Protein AF-A0A482VIN5-F1 (afdb_monomer_lite)

Structure (mmCIF, N/CA/C/O backbone):
data_AF-A0A482VIN5-F1
#
_entry.id   AF-A0A482VIN5-F1
#
loop_
_atom_site.group_PDB
_atom_site.id
_atom_site.type_symbol
_atom_site.label_atom_id
_atom_site.label_alt_id
_atom_site.label_comp_id
_atom_site.label_asym_id
_atom_site.label_entity_id
_atom_site.label_seq_id
_atom_site.pdbx_PDB_ins_code
_atom_site.Cartn_x
_atom_site.Cartn_y
_atom_site.Cartn_z
_atom_site.occupancy
_atom_site.B_iso_or_equiv
_atom_site.auth_seq_id
_atom_site.auth_comp_id
_atom_site.auth_asym_id
_atom_site.auth_atom_id
_atom_site.pdbx_PDB_model_num
ATOM 1 N N . MET A 1 1 ? -23.631 8.361 20.314 1.00 75.81 1 MET A N 1
ATOM 2 C CA . MET A 1 1 ? -23.726 9.392 19.254 1.00 75.81 1 MET A CA 1
ATOM 3 C C . MET A 1 1 ? -25.038 9.258 18.491 1.00 75.81 1 MET A C 1
ATOM 5 O O . MET A 1 1 ? -25.767 10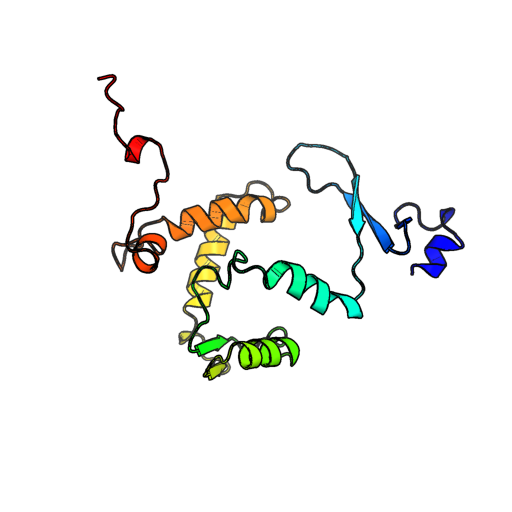.232 18.458 1.00 75.81 1 MET A O 1
ATOM 9 N N . VAL A 1 2 ? -25.389 8.062 17.997 1.00 79.38 2 VAL A N 1
ATOM 10 C CA . VAL A 1 2 ? -26.686 7.756 17.344 1.00 79.38 2 VAL A CA 1
ATOM 11 C C . VAL A 1 2 ? -27.895 8.294 18.124 1.00 79.38 2 VAL A C 1
ATOM 13 O O . VAL A 1 2 ? -28.671 9.069 17.577 1.00 79.38 2 VAL A O 1
ATOM 16 N N . THR A 1 3 ? -28.005 7.970 19.417 1.00 80.75 3 THR A N 1
ATOM 17 C CA . THR A 1 3 ? -29.107 8.424 20.288 1.00 80.75 3 THR A CA 1
ATOM 18 C C . THR A 1 3 ? -29.181 9.951 20.380 1.00 80.75 3 THR A C 1
ATOM 20 O O . THR A 1 3 ? -30.230 10.536 20.158 1.00 80.75 3 THR A O 1
ATOM 23 N N . LYS A 1 4 ? -28.029 10.613 20.565 1.00 83.19 4 LYS A N 1
ATOM 24 C CA . LYS A 1 4 ? -27.927 12.080 20.678 1.00 83.19 4 LYS A CA 1
ATOM 25 C C . LYS A 1 4 ? -28.354 12.812 19.400 1.00 83.19 4 LYS A C 1
ATOM 27 O O . LYS A 1 4 ? -28.984 13.859 19.483 1.00 83.19 4 LYS A O 1
ATOM 32 N N . VAL A 1 5 ? -27.996 12.269 18.234 1.00 82.25 5 VAL A N 1
ATOM 33 C CA . VAL A 1 5 ? -28.369 12.834 16.925 1.00 82.25 5 VAL A CA 1
ATOM 34 C C . VAL A 1 5 ? -29.846 12.568 16.615 1.00 82.25 5 VAL A C 1
ATOM 36 O O . VAL A 1 5 ? -30.492 13.418 16.018 1.00 82.25 5 VAL A O 1
ATOM 39 N N . SER A 1 6 ? -30.392 11.433 17.063 1.00 80.19 6 SER A N 1
ATOM 40 C CA . SER A 1 6 ? -31.809 11.083 16.863 1.00 80.19 6 SER A CA 1
ATOM 41 C C . SER A 1 6 ? -32.751 11.918 17.739 1.00 80.19 6 SER A C 1
ATOM 43 O O . SER A 1 6 ? -33.816 12.312 17.284 1.00 80.19 6 SER A O 1
ATOM 45 N N . GLU A 1 7 ? -32.352 12.220 18.978 1.00 83.50 7 GLU A N 1
ATOM 46 C CA . GLU A 1 7 ? -33.151 13.017 19.922 1.00 83.50 7 GLU A CA 1
ATOM 47 C C . GLU A 1 7 ? -33.077 14.526 19.647 1.00 83.50 7 GLU A C 1
ATOM 49 O O . GLU A 1 7 ? -34.030 15.248 19.916 1.00 83.50 7 GLU A O 1
ATOM 54 N N . ASN A 1 8 ? -31.947 15.019 19.126 1.00 83.19 8 ASN A N 1
ATOM 55 C CA . ASN A 1 8 ? -31.690 16.452 18.954 1.00 83.19 8 ASN A CA 1
ATOM 56 C C . ASN A 1 8 ? -30.996 16.762 17.617 1.00 83.19 8 ASN A C 1
ATOM 58 O O . ASN A 1 8 ? -29.913 17.350 17.589 1.00 83.19 8 ASN A O 1
ATOM 62 N N . ALA A 1 9 ? -31.621 16.385 16.498 1.00 77.25 9 ALA A N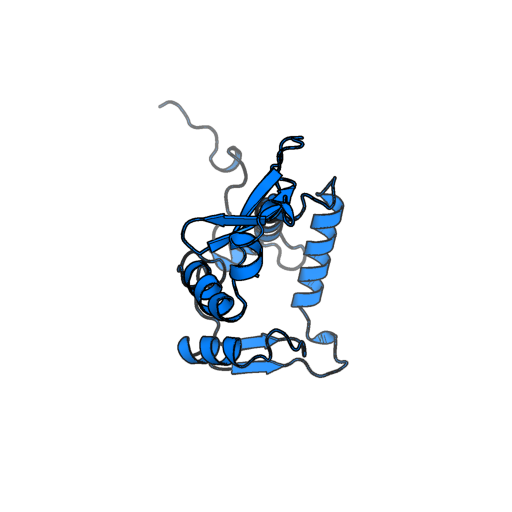 1
ATOM 63 C CA . ALA A 1 9 ? -31.050 16.533 15.153 1.00 77.25 9 ALA A CA 1
ATOM 64 C C . ALA A 1 9 ? -30.612 17.976 14.814 1.00 77.25 9 ALA A C 1
ATOM 66 O O . ALA A 1 9 ? -29.561 18.176 14.205 1.00 77.25 9 ALA A O 1
ATOM 67 N N . ASN A 1 10 ? -31.352 18.988 15.285 1.00 80.56 10 ASN A N 1
ATOM 68 C CA . ASN A 1 10 ? -31.050 20.406 15.037 1.00 80.56 10 ASN A CA 1
ATOM 69 C C . ASN A 1 10 ? -29.698 20.861 15.617 1.00 80.56 10 ASN A C 1
ATOM 71 O O . ASN A 1 10 ? -29.077 21.773 15.078 1.00 80.56 10 ASN A O 1
ATOM 75 N N . ASN A 1 11 ? -29.208 20.205 16.675 1.00 85.81 11 ASN A N 1
ATOM 76 C CA . ASN A 1 11 ? -27.909 20.517 17.278 1.00 85.81 11 ASN A CA 1
ATOM 77 C C . ASN A 1 11 ? -26.732 19.886 16.515 1.00 85.81 11 ASN A C 1
ATOM 79 O O . ASN A 1 11 ? -25.574 20.205 16.787 1.00 85.81 11 ASN A O 1
ATOM 83 N N . PHE A 1 12 ? -27.006 18.994 15.557 1.00 84.50 12 PHE A N 1
ATOM 84 C CA . PHE A 1 12 ? -25.995 18.247 14.813 1.00 84.50 12 PHE A CA 1
ATOM 85 C C . PHE A 1 12 ? -26.232 18.322 13.296 1.00 84.50 12 PHE A C 1
ATOM 87 O O . PHE A 1 12 ? -26.383 17.289 12.652 1.00 84.50 12 PHE A O 1
ATOM 94 N N . PRO A 1 13 ? -26.171 19.515 12.675 1.00 86.00 13 PRO A N 1
ATOM 95 C CA . PRO A 1 13 ? -26.506 19.705 11.256 1.00 86.00 13 PRO A CA 1
ATOM 96 C C . PRO A 1 13 ? -25.591 18.950 10.275 1.00 86.00 13 PRO A C 1
ATOM 98 O O . PRO A 1 13 ? -25.897 18.847 9.092 1.00 86.00 13 PRO A O 1
ATOM 101 N N . GLN A 1 14 ? -24.451 18.431 10.745 1.00 90.06 14 GLN A N 1
ATOM 102 C CA . GLN A 1 14 ? -23.514 17.631 9.943 1.00 90.06 14 GLN A CA 1
ATOM 103 C C . GLN A 1 14 ? -23.582 16.133 10.247 1.00 90.06 14 GLN A C 1
ATOM 105 O O . GLN A 1 14 ? -22.705 15.378 9.836 1.00 90.06 14 GLN A O 1
ATOM 110 N N . TRP A 1 15 ? -24.599 15.697 10.982 1.00 90.19 15 TRP A N 1
ATOM 111 C CA . TRP A 1 15 ? -24.803 14.304 11.341 1.00 90.19 15 TRP A CA 1
ATOM 112 C C . TRP A 1 15 ? -26.245 13.927 11.048 1.00 90.19 15 TRP A C 1
ATOM 114 O O . TRP A 1 15 ? -27.159 14.712 11.280 1.00 90.19 15 TRP A O 1
ATOM 124 N N . LYS A 1 16 ? -26.458 12.711 10.561 1.00 90.94 16 LYS A N 1
ATOM 125 C CA . LYS A 1 16 ? -27.804 12.156 10.420 1.00 90.94 16 LYS A CA 1
ATOM 126 C C . LYS A 1 16 ? -27.801 10.687 10.791 1.00 90.94 16 LYS A C 1
ATOM 128 O O . LYS A 1 16 ? -26.761 10.032 10.743 1.00 90.94 16 LYS A O 1
ATOM 133 N N . VAL A 1 17 ? -28.967 10.181 11.160 1.00 88.75 17 VAL A N 1
ATOM 134 C CA . VAL A 1 17 ? -29.188 8.752 11.366 1.00 88.75 17 VAL A CA 1
ATOM 135 C C . VAL A 1 17 ? -30.218 8.300 10.344 1.00 88.75 17 VAL A C 1
ATOM 137 O O . VAL A 1 17 ? -31.321 8.831 10.308 1.00 88.75 17 VAL A O 1
ATOM 140 N N . GLU A 1 18 ? -29.854 7.330 9.513 1.00 88.88 18 GLU A N 1
ATOM 141 C CA . GLU A 1 18 ? -30.753 6.711 8.536 1.00 88.88 18 GLU A CA 1
ATOM 142 C C . GLU A 1 18 ? -30.680 5.199 8.710 1.00 88.88 18 GLU A C 1
ATOM 144 O O . GLU A 1 18 ? -29.590 4.631 8.762 1.00 88.88 18 GLU A O 1
ATOM 149 N N . GLN A 1 19 ? -31.842 4.550 8.845 1.00 84.19 19 GLN A N 1
ATOM 150 C CA . GLN A 1 19 ? -31.947 3.093 9.025 1.00 84.19 19 GLN A CA 1
ATOM 151 C C . GLN A 1 19 ? -31.082 2.550 10.186 1.00 84.19 19 GLN A C 1
ATOM 153 O O . GLN A 1 19 ? -30.557 1.444 10.131 1.00 84.19 19 GLN A O 1
ATOM 158 N N . GLY A 1 20 ? -30.904 3.348 11.247 1.00 82.25 20 GLY A N 1
ATOM 159 C CA . GLY A 1 20 ? -30.087 2.990 12.413 1.00 82.25 20 GLY A CA 1
ATOM 160 C C . GLY A 1 20 ? -28.574 3.180 12.237 1.00 82.25 20 GLY A C 1
ATOM 161 O O . GLY A 1 20 ? -27.830 3.017 13.205 1.00 82.25 20 GLY A O 1
ATOM 162 N N . LEU A 1 21 ? -28.106 3.577 11.051 1.00 83.81 21 LEU A N 1
ATOM 163 C CA . LEU A 1 21 ? -26.705 3.896 10.780 1.00 83.81 21 LEU A CA 1
ATOM 164 C C . LEU A 1 21 ? -26.445 5.391 10.967 1.00 83.81 21 LEU A C 1
ATOM 166 O O . LEU A 1 21 ? -27.243 6.233 10.557 1.00 83.81 21 LEU A O 1
ATOM 170 N N . LEU A 1 22 ? -25.312 5.725 11.587 1.00 90.44 22 LEU A N 1
ATOM 171 C CA . LEU A 1 22 ? -24.865 7.106 11.744 1.00 90.44 22 LEU A CA 1
ATOM 172 C C . LEU A 1 22 ? -24.090 7.536 10.503 1.00 90.44 22 LEU A C 1
ATOM 174 O O . LEU A 1 22 ? -23.165 6.848 10.082 1.00 90.44 22 LEU A O 1
ATOM 178 N N . TYR A 1 23 ? -24.413 8.708 9.981 1.00 90.75 23 TYR A N 1
ATOM 179 C CA . TYR A 1 23 ? -23.706 9.328 8.876 1.00 90.75 23 TYR A CA 1
ATOM 180 C C . TYR A 1 23 ? -23.133 10.667 9.312 1.00 90.75 23 TYR A C 1
ATOM 182 O O . TYR A 1 23 ? -23.740 11.392 10.106 1.00 90.75 23 TYR A O 1
ATOM 190 N N . GLN A 1 24 ? -21.986 11.007 8.741 1.00 90.50 24 GLN A N 1
ATOM 191 C CA . GLN A 1 24 ? -21.373 12.317 8.874 1.00 90.50 24 GLN A CA 1
ATOM 192 C C . GLN A 1 24 ? -21.320 12.985 7.504 1.00 90.50 24 GLN A C 1
ATOM 194 O O . GLN A 1 24 ? -20.894 12.376 6.520 1.00 90.50 24 GLN A O 1
ATOM 199 N N . LEU A 1 25 ? -21.767 14.236 7.445 1.00 90.50 25 LEU A N 1
ATOM 200 C CA . LEU A 1 25 ? -21.640 15.075 6.269 1.00 90.50 25 LEU A CA 1
ATOM 201 C C . LEU A 1 25 ? -20.203 15.562 6.200 1.00 90.50 25 LEU A C 1
ATOM 203 O O . LEU A 1 25 ? -19.744 16.299 7.073 1.00 90.50 25 LEU A O 1
ATOM 207 N N . ILE A 1 26 ? -19.500 15.164 5.156 1.00 84.06 26 ILE A N 1
ATOM 208 C CA . ILE A 1 26 ? -18.122 15.574 4.927 1.00 84.06 26 ILE A CA 1
ATOM 209 C C . ILE A 1 26 ? -18.001 16.204 3.539 1.00 84.06 26 ILE A C 1
ATOM 211 O O . ILE A 1 26 ? -18.839 15.945 2.676 1.00 84.06 26 ILE A O 1
ATOM 215 N N . PRO A 1 27 ? -17.003 17.069 3.298 1.00 82.19 27 PRO A N 1
ATOM 216 C CA . PRO A 1 27 ? -16.728 17.567 1.954 1.00 82.19 27 PRO A CA 1
ATOM 217 C C . PRO A 1 27 ? -16.597 16.395 0.982 1.00 82.19 27 PRO A C 1
ATOM 219 O O . PRO A 1 27 ? -15.898 15.427 1.294 1.00 82.19 27 PRO A O 1
ATOM 222 N N . SER A 1 28 ? -17.295 16.466 -0.154 1.00 73.69 28 SER A N 1
ATOM 223 C CA . SER A 1 28 ? -17.263 15.389 -1.132 1.00 73.69 28 SER A CA 1
ATOM 224 C C . SER A 1 28 ? -15.836 15.204 -1.601 1.00 73.69 28 SER A C 1
ATOM 226 O O . SER A 1 28 ? -15.167 16.152 -2.014 1.00 73.69 28 SER A O 1
ATOM 228 N N . GLN A 1 29 ? -15.373 13.962 -1.550 1.00 62.94 29 GLN A N 1
ATOM 229 C CA . GLN A 1 29 ? -14.099 13.592 -2.132 1.00 62.94 29 GLN A CA 1
ATOM 230 C C . GLN A 1 29 ? -14.277 13.294 -3.624 1.00 62.94 29 GLN A C 1
ATOM 232 O O . GLN A 1 29 ? -13.612 12.403 -4.140 1.00 62.94 29 GLN A O 1
ATOM 237 N N . SER A 1 30 ? -15.078 14.075 -4.353 1.00 59.72 30 SER A N 1
ATOM 238 C CA . SER A 1 30 ? -15.167 14.004 -5.815 1.00 59.72 30 SER A CA 1
ATOM 239 C C . SER A 1 30 ? -14.002 14.745 -6.504 1.00 59.72 30 SER A C 1
ATOM 241 O O . SER A 1 30 ? -13.606 15.815 -6.036 1.00 59.72 30 SER A O 1
ATOM 243 N N . PRO A 1 31 ? -13.420 14.199 -7.593 1.00 50.78 31 PRO A N 1
ATOM 244 C CA . PRO A 1 31 ? -12.354 14.842 -8.377 1.00 50.78 31 PRO A CA 1
ATOM 245 C C . PRO A 1 31 ? -12.792 16.038 -9.208 1.00 50.78 31 PRO A C 1
ATOM 247 O O . PRO A 1 31 ? -11.958 16.727 -9.785 1.00 50.78 31 PRO A O 1
ATOM 250 N N . LEU A 1 32 ? -14.090 16.312 -9.260 1.00 57.25 32 LEU A N 1
ATOM 251 C CA . LEU A 1 32 ? -14.604 17.518 -9.885 1.00 57.25 32 LEU A CA 1
ATOM 252 C C . LEU A 1 32 ? -14.662 18.638 -8.838 1.00 57.25 32 LEU A C 1
ATOM 254 O O . LEU A 1 32 ? -15.111 18.375 -7.719 1.00 57.25 32 LEU A O 1
ATOM 258 N N . PRO A 1 33 ? -14.254 19.879 -9.172 1.00 53.47 33 PRO A N 1
ATOM 259 C CA . PRO A 1 33 ? -14.358 21.018 -8.270 1.00 53.47 33 PRO A CA 1
ATOM 260 C C . PRO A 1 33 ? -15.831 21.251 -7.940 1.00 53.47 33 PRO A C 1
ATOM 262 O O . PRO A 1 33 ? -16.598 21.828 -8.707 1.00 53.47 33 PRO A O 1
ATOM 265 N N . SER A 1 34 ? -16.232 20.730 -6.792 1.00 59.75 34 SER A N 1
ATOM 266 C CA . SER A 1 34 ? -17.594 20.758 -6.311 1.00 59.75 34 SER A CA 1
ATOM 267 C C . SER A 1 34 ? -17.544 21.041 -4.822 1.00 59.75 34 SER A C 1
ATOM 269 O O . SER A 1 34 ? -16.934 20.299 -4.058 1.00 59.75 34 SER A O 1
ATOM 271 N N . ASN A 1 35 ? -18.235 22.097 -4.394 1.00 64.38 35 ASN A N 1
ATOM 272 C CA . ASN A 1 35 ? -18.513 22.334 -2.975 1.00 64.38 35 ASN A CA 1
ATOM 273 C C . ASN A 1 35 ? -19.555 21.347 -2.418 1.00 64.38 35 ASN A C 1
ATOM 275 O O . ASN A 1 35 ? -20.086 21.553 -1.324 1.00 64.38 35 ASN A O 1
ATOM 279 N N . SER A 1 36 ? -19.872 20.291 -3.174 1.00 73.88 36 SER A N 1
ATOM 280 C CA . SER A 1 36 ? -20.761 19.230 -2.739 1.00 73.88 36 SER A CA 1
ATOM 281 C C . SER A 1 36 ? -20.210 18.577 -1.481 1.00 73.88 36 SER A C 1
ATOM 283 O O . SER A 1 36 ? -19.006 18.372 -1.319 1.00 73.88 36 SER A O 1
ATOM 285 N N . ARG A 1 37 ? -21.113 18.265 -0.563 1.00 82.56 37 ARG A N 1
ATOM 286 C CA . ARG A 1 37 ? -20.825 17.490 0.633 1.00 82.56 37 ARG A CA 1
ATOM 287 C C . ARG A 1 37 ? -21.527 16.154 0.492 1.00 82.56 37 ARG A C 1
ATOM 289 O O . ARG A 1 37 ? -22.662 16.100 0.026 1.00 82.56 37 ARG A O 1
ATOM 296 N N . GLU A 1 38 ? -20.856 15.095 0.907 1.00 87.00 38 GLU A N 1
ATOM 297 C CA . GLU A 1 38 ? -21.377 13.738 0.842 1.00 87.00 38 GLU A CA 1
ATOM 298 C C . GLU A 1 38 ? -21.561 13.167 2.243 1.00 87.00 38 GLU A C 1
ATO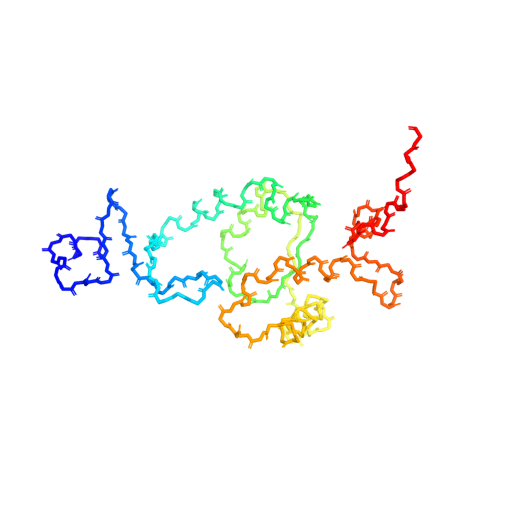M 300 O O . GLU A 1 38 ? -20.815 13.469 3.177 1.00 87.00 38 GLU A O 1
ATOM 305 N N . TRP A 1 39 ? -22.589 12.343 2.394 1.00 86.94 39 TRP A N 1
ATOM 306 C CA . TRP A 1 39 ? -22.850 11.626 3.630 1.00 86.94 39 TRP A CA 1
ATOM 307 C C . TRP A 1 39 ? -22.059 10.322 3.625 1.00 86.94 39 TRP A C 1
ATOM 309 O O . TRP A 1 39 ? -22.312 9.459 2.788 1.00 86.94 39 TRP A O 1
ATOM 319 N N . LYS A 1 40 ? -21.128 10.154 4.568 1.00 84.81 40 LYS A N 1
ATOM 320 C CA . LYS A 1 40 ? -20.414 8.884 4.767 1.00 84.81 40 LYS A CA 1
ATOM 321 C C . LYS A 1 40 ? -20.896 8.169 6.017 1.00 84.81 40 LYS A C 1
ATOM 323 O O . LYS A 1 40 ? -21.119 8.806 7.046 1.00 84.81 40 LYS A O 1
ATOM 328 N N . VAL A 1 41 ? -21.026 6.845 5.921 1.00 88.00 41 VAL A N 1
ATOM 329 C CA . VAL A 1 41 ? -21.340 5.974 7.060 1.00 88.00 41 VAL A CA 1
ATOM 330 C C . VAL A 1 41 ? -20.198 6.019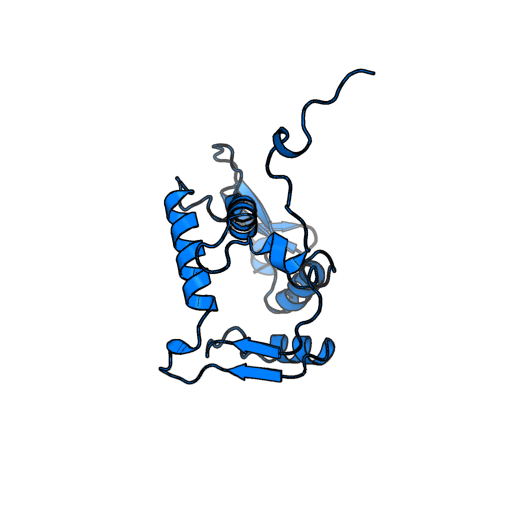 8.068 1.00 88.00 41 VAL A C 1
ATOM 332 O O . VAL A 1 41 ? -19.026 5.867 7.726 1.00 88.00 41 VAL A O 1
ATOM 335 N N . VAL A 1 42 ? -20.557 6.186 9.332 1.00 87.50 42 VAL A N 1
ATOM 336 C CA . VAL A 1 42 ? -19.650 6.113 10.470 1.00 87.50 42 VAL A CA 1
ATOM 337 C C . VAL A 1 42 ? -19.681 4.687 10.993 1.00 87.50 42 VAL A C 1
ATOM 339 O O . VAL A 1 42 ? -20.690 4.237 11.533 1.00 87.50 42 VAL A O 1
ATOM 342 N N . VAL A 1 43 ? -18.563 3.981 10.853 1.00 83.12 43 VAL A N 1
ATOM 343 C CA . VAL A 1 43 ? -18.437 2.593 11.307 1.00 83.12 43 VAL A CA 1
ATOM 344 C C . VAL A 1 43 ? -18.024 2.572 12.786 1.00 83.12 43 VAL A C 1
ATOM 346 O O . VAL A 1 43 ? -16.970 3.114 13.135 1.00 83.12 43 VAL A O 1
ATOM 349 N N . PRO A 1 44 ? -18.816 1.963 13.688 1.00 82.00 44 PRO A N 1
ATOM 350 C CA . PRO A 1 44 ? -18.414 1.763 15.075 1.00 82.00 44 PRO A CA 1
ATOM 351 C C . PRO A 1 44 ? -17.143 0.917 15.174 1.00 82.00 44 PRO A C 1
ATOM 353 O O . PRO A 1 44 ? -16.987 -0.061 14.449 1.00 82.00 44 PRO A O 1
ATOM 356 N N . LYS A 1 45 ? -16.269 1.216 16.145 1.00 72.50 45 LYS A N 1
ATOM 357 C CA . LYS A 1 45 ? -15.023 0.451 16.356 1.00 72.50 45 LYS A CA 1
ATOM 358 C C . LYS A 1 45 ? -15.248 -1.058 16.504 1.00 72.50 45 LYS A C 1
ATOM 360 O O . LYS A 1 45 ? -14.427 -1.838 16.039 1.00 72.50 45 LYS A O 1
ATOM 365 N N . SER A 1 46 ? -16.356 -1.464 17.126 1.00 76.75 46 SER A N 1
ATOM 366 C CA . SER A 1 46 ? -16.740 -2.873 17.275 1.00 76.75 46 SER A CA 1
ATOM 367 C C . SER A 1 46 ? -17.039 -3.572 15.944 1.00 76.75 46 SER A C 1
ATOM 369 O O . SER A 1 46 ? -16.882 -4.782 15.858 1.00 76.75 46 SER A O 1
ATOM 371 N N . GLN A 1 47 ? -17.439 -2.821 14.915 1.00 75.94 47 GLN A N 1
ATOM 372 C CA . GLN A 1 47 ? -17.796 -3.328 13.588 1.00 75.94 47 GLN A CA 1
ATOM 373 C C . GLN A 1 47 ? -16.669 -3.158 12.560 1.00 75.94 47 GLN A C 1
ATOM 375 O O . GLN A 1 47 ? -16.745 -3.733 11.480 1.00 75.94 47 GLN A O 1
ATOM 380 N N . CYS A 1 48 ? -15.599 -2.417 12.880 1.00 72.06 48 CYS A N 1
ATOM 381 C CA . CYS A 1 48 ? -14.479 -2.206 11.958 1.00 72.06 48 CYS A CA 1
ATOM 382 C C . CYS A 1 48 ? -13.858 -3.520 11.472 1.00 72.06 48 CYS A C 1
ATOM 384 O O . CYS A 1 48 ? -13.491 -3.608 10.309 1.00 72.06 48 CYS A O 1
ATOM 386 N N . VAL A 1 49 ? -13.749 -4.532 12.338 1.00 71.19 49 VAL A N 1
ATOM 387 C CA . VAL A 1 49 ? -13.181 -5.837 11.960 1.00 71.19 49 VAL A CA 1
ATOM 388 C C . VAL A 1 49 ? -14.019 -6.502 10.872 1.00 71.19 49 VAL A C 1
ATOM 390 O O . VAL A 1 49 ? -13.461 -6.979 9.892 1.00 71.19 49 VAL A O 1
ATOM 393 N N . GLU A 1 50 ? -15.342 -6.484 11.022 1.00 74.44 50 GLU A N 1
ATOM 394 C CA . GLU A 1 50 ? -16.268 -7.091 10.066 1.00 74.44 50 GLU A CA 1
ATOM 395 C C . GLU A 1 50 ? -16.266 -6.347 8.729 1.00 74.44 50 GLU A C 1
ATOM 397 O O . GLU A 1 50 ? -16.182 -6.963 7.676 1.00 74.44 50 GLU A O 1
ATOM 402 N N . VAL A 1 51 ? -16.265 -5.011 8.765 1.00 72.31 51 VAL A N 1
ATOM 403 C CA . VAL A 1 51 ? -16.188 -4.179 7.554 1.00 72.31 51 VAL A CA 1
ATOM 404 C C . VAL A 1 51 ? -14.853 -4.362 6.831 1.00 72.31 51 VAL A C 1
ATOM 406 O O . VAL A 1 51 ? -14.816 -4.379 5.603 1.00 72.31 51 VAL A O 1
ATOM 409 N N . ILE A 1 52 ? -13.746 -4.504 7.564 1.00 65.12 52 ILE A N 1
ATOM 410 C CA . ILE A 1 52 ? -12.444 -4.804 6.961 1.00 65.12 52 ILE A CA 1
ATOM 411 C C . ILE A 1 52 ? -12.507 -6.177 6.295 1.00 65.12 52 ILE A C 1
ATOM 413 O O . ILE A 1 52 ? -12.219 -6.272 5.110 1.00 65.12 52 ILE A O 1
ATOM 417 N N . ARG A 1 53 ? -12.958 -7.210 7.010 1.00 64.38 53 ARG A N 1
ATOM 418 C CA . ARG A 1 53 ? -13.134 -8.564 6.470 1.00 64.38 53 ARG A CA 1
ATOM 419 C C . ARG A 1 53 ? -13.982 -8.576 5.204 1.00 64.38 53 ARG A C 1
ATOM 421 O O . ARG A 1 53 ? -13.494 -8.955 4.151 1.00 64.38 53 ARG A O 1
ATOM 428 N N . SER A 1 54 ? -15.183 -8.006 5.225 1.00 67.50 54 SER A N 1
ATOM 429 C CA . SER A 1 54 ? -16.068 -8.002 4.053 1.00 67.50 54 SER A CA 1
ATOM 430 C C . SER A 1 54 ? -15.470 -7.320 2.813 1.00 67.50 54 SER A C 1
ATOM 432 O O . SER A 1 54 ? -15.855 -7.643 1.693 1.00 67.50 54 SER A O 1
ATOM 434 N N . ASN A 1 55 ? -14.551 -6.364 2.991 1.00 60.88 55 ASN A N 1
ATOM 435 C CA . ASN A 1 55 ? -13.904 -5.640 1.891 1.00 60.88 55 ASN A CA 1
ATOM 436 C C . ASN A 1 55 ? -12.523 -6.206 1.510 1.00 60.88 55 ASN A C 1
ATOM 438 O O . ASN A 1 55 ? -12.067 -5.991 0.387 1.00 60.88 55 ASN A O 1
ATOM 442 N N . HIS A 1 56 ? -11.858 -6.929 2.414 1.00 54.47 56 HIS A N 1
ATOM 443 C CA . HIS A 1 56 ? -10.521 -7.494 2.212 1.00 54.47 56 HIS A CA 1
ATOM 444 C C . HIS A 1 56 ? -10.513 -9.012 1.978 1.00 54.47 56 HIS A C 1
ATOM 446 O O . HIS A 1 56 ? -9.551 -9.514 1.403 1.00 54.47 56 HIS A O 1
ATOM 452 N N . ASP A 1 57 ? -11.568 -9.734 2.345 1.00 54.69 57 ASP A N 1
ATOM 453 C CA . ASP A 1 57 ? -11.682 -11.188 2.154 1.00 54.69 57 ASP A CA 1
ATOM 454 C C . ASP A 1 57 ? -12.064 -11.550 0.713 1.00 54.69 57 ASP A C 1
ATOM 456 O O . ASP A 1 57 ? -11.969 -12.707 0.305 1.00 54.69 57 ASP A O 1
ATOM 460 N N . SER A 1 58 ? -12.468 -10.562 -0.095 1.00 56.78 58 SER A N 1
ATOM 461 C CA . SER A 1 58 ? -12.577 -10.761 -1.538 1.00 56.78 58 SER A CA 1
ATOM 462 C C . SER A 1 58 ? -11.220 -11.235 -2.080 1.00 56.78 58 SER A C 1
ATOM 464 O O . SER A 1 58 ? -10.215 -10.560 -1.846 1.00 56.78 58 SER A O 1
ATOM 466 N N . PRO A 1 59 ? -11.151 -12.332 -2.855 1.00 46.88 59 PRO A N 1
ATOM 467 C CA . PRO A 1 59 ? -9.902 -12.797 -3.465 1.00 46.88 59 PRO A CA 1
ATOM 468 C C . PRO A 1 59 ? -9.313 -11.793 -4.474 1.00 46.88 59 PRO A C 1
ATOM 470 O O . PRO A 1 59 ? -8.159 -11.919 -4.875 1.00 46.88 59 PRO A O 1
ATOM 473 N N . LEU A 1 60 ? -10.094 -10.777 -4.865 1.00 44.38 60 LEU A N 1
ATOM 474 C CA . LEU A 1 60 ? -9.653 -9.638 -5.674 1.00 44.38 60 LEU A CA 1
ATOM 475 C C . LEU A 1 60 ? -9.089 -8.480 -4.837 1.00 44.38 60 LEU A C 1
ATOM 477 O O . LEU A 1 60 ? -8.569 -7.519 -5.406 1.00 44.38 60 LEU A O 1
ATOM 481 N N . SER A 1 61 ? -9.182 -8.535 -3.504 1.00 54.88 61 SER A N 1
ATOM 482 C CA . SER A 1 61 ? -8.456 -7.600 -2.651 1.00 54.88 61 SER A CA 1
ATOM 483 C C . SER A 1 61 ? -6.958 -7.807 -2.888 1.00 54.88 61 SER A C 1
ATOM 485 O O . SER A 1 61 ? -6.470 -8.932 -3.028 1.00 54.88 61 SER A O 1
ATOM 487 N N . SER A 1 62 ? -6.220 -6.705 -2.989 1.00 50.59 62 SER A N 1
ATOM 488 C CA . SER A 1 62 ? -4.831 -6.655 -3.467 1.00 50.59 62 SER A CA 1
ATOM 489 C C . SER A 1 62 ? -3.845 -7.574 -2.730 1.00 50.59 62 SER A C 1
ATOM 491 O O . SER A 1 62 ? -2.749 -7.805 -3.238 1.00 50.59 62 SER A O 1
ATOM 493 N N . HIS A 1 63 ? -4.218 -8.115 -1.568 1.00 49.47 63 HIS A N 1
ATOM 494 C CA . HIS A 1 63 ? -3.397 -9.032 -0.781 1.00 49.47 63 HIS A CA 1
ATOM 495 C C . HIS A 1 63 ? -3.502 -10.502 -1.223 1.00 49.47 63 HIS A C 1
ATOM 497 O O . HIS A 1 63 ? -2.523 -11.222 -1.058 1.00 49.47 63 HIS A O 1
ATOM 503 N N . PHE A 1 64 ? -4.620 -10.946 -1.815 1.00 50.47 64 PHE A N 1
ATOM 504 C CA . PHE A 1 64 ? -4.802 -12.346 -2.248 1.00 50.47 64 PHE A CA 1
ATOM 505 C C . PHE A 1 64 ? -4.658 -12.569 -3.752 1.00 50.47 64 PHE A C 1
ATOM 507 O O . PHE A 1 64 ? -4.494 -13.711 -4.177 1.00 50.47 64 PHE A O 1
ATOM 514 N N . VAL A 1 65 ? -4.609 -11.498 -4.552 1.00 61.09 65 VAL A N 1
ATOM 515 C CA . VAL A 1 65 ? -4.332 -11.562 -6.002 1.00 61.09 65 VAL A CA 1
ATOM 516 C C . VAL A 1 65 ? -3.031 -12.324 -6.311 1.00 61.09 65 VAL A C 1
ATOM 518 O O . VAL A 1 65 ? -2.892 -12.906 -7.384 1.00 61.09 65 VAL A O 1
ATOM 521 N N . PHE A 1 66 ? -2.093 -12.354 -5.360 1.00 71.31 66 PHE A N 1
ATOM 522 C CA . PHE A 1 66 ? -0.787 -13.008 -5.481 1.00 71.31 66 PHE A CA 1
ATOM 523 C C . PHE A 1 66 ? -0.636 -14.265 -4.603 1.00 71.31 66 PHE A C 1
ATOM 525 O O . PHE A 1 66 ? 0.446 -14.848 -4.552 1.00 71.31 66 PHE A O 1
ATOM 532 N N . GLY A 1 67 ? -1.708 -14.699 -3.930 1.00 78.50 67 GLY A N 1
ATOM 533 C CA . GLY A 1 67 ? -1.703 -15.828 -2.997 1.00 78.50 67 GLY A CA 1
ATOM 534 C C . GLY A 1 67 ? -1.266 -15.475 -1.570 1.00 78.50 67 GLY A C 1
ATOM 535 O O . GLY A 1 67 ? -0.956 -14.330 -1.246 1.00 78.50 67 GLY A O 1
ATOM 536 N N . VAL A 1 68 ? -1.273 -16.481 -0.690 1.00 82.56 68 VAL A N 1
ATOM 537 C CA . VAL A 1 68 ? -0.874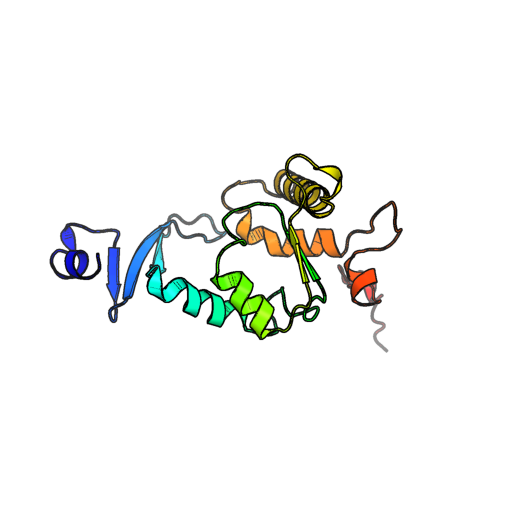 -16.333 0.719 1.00 82.56 68 VAL A CA 1
ATOM 538 C C . VAL A 1 68 ? 0.654 -16.405 0.837 1.00 82.56 68 VAL A C 1
ATOM 540 O O . VAL A 1 68 ? 1.250 -17.372 0.355 1.00 82.56 68 VAL A O 1
ATOM 543 N N . PRO A 1 69 ? 1.317 -15.438 1.495 1.00 84.88 69 PRO A N 1
ATOM 544 C CA . PRO A 1 69 ? 2.761 -15.485 1.680 1.00 84.88 69 PRO A CA 1
ATOM 545 C C . PRO A 1 69 ? 3.172 -16.575 2.680 1.00 84.88 69 PRO A C 1
ATOM 547 O O . PRO A 1 69 ? 2.521 -16.788 3.702 1.00 84.88 69 PRO A O 1
ATOM 550 N N . GLN A 1 70 ? 4.317 -17.217 2.435 1.00 83.75 70 GLN A N 1
ATOM 551 C CA . GLN A 1 70 ? 4.882 -18.206 3.361 1.00 83.75 70 GLN A CA 1
ATOM 552 C C . GLN A 1 70 ? 5.346 -17.567 4.681 1.00 83.75 70 GLN A C 1
ATOM 554 O O . GLN A 1 70 ? 5.188 -18.150 5.755 1.00 83.75 70 GLN A O 1
ATOM 559 N N . PHE A 1 71 ? 5.924 -16.369 4.607 1.00 85.25 71 PHE A N 1
ATOM 560 C CA . PHE A 1 71 ? 6.359 -15.598 5.764 1.00 85.25 71 PHE A CA 1
ATOM 561 C C . PHE A 1 71 ? 6.094 -14.108 5.552 1.00 85.25 71 PHE A C 1
ATOM 563 O O . PHE A 1 71 ? 6.092 -13.619 4.424 1.00 85.25 71 PHE A O 1
ATOM 570 N N . ILE A 1 72 ? 5.883 -13.385 6.648 1.00 84.69 72 ILE A N 1
ATOM 571 C CA . ILE A 1 72 ? 5.657 -11.936 6.650 1.00 84.69 72 ILE A CA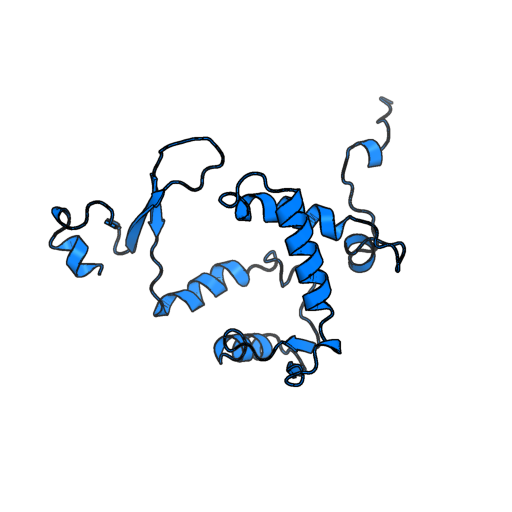 1
ATOM 572 C C . ILE A 1 72 ? 6.755 -11.285 7.485 1.00 84.69 72 ILE A C 1
ATOM 574 O O . ILE A 1 72 ? 7.013 -11.714 8.608 1.00 84.69 72 ILE A O 1
ATOM 578 N N . ILE A 1 73 ? 7.389 -10.247 6.943 1.00 82.81 73 ILE A N 1
ATOM 579 C CA . ILE A 1 73 ? 8.370 -9.425 7.659 1.00 82.81 73 ILE A CA 1
ATOM 580 C C . ILE A 1 73 ? 7.705 -8.101 8.015 1.00 82.81 73 ILE A C 1
ATOM 582 O O . ILE A 1 73 ? 7.114 -7.451 7.154 1.00 82.81 73 ILE A O 1
ATOM 586 N N . TYR A 1 74 ? 7.792 -7.714 9.282 1.00 78.50 74 TYR A N 1
ATOM 587 C CA . TYR A 1 74 ? 7.094 -6.561 9.827 1.00 78.50 74 TYR A CA 1
ATOM 588 C C . TYR A 1 74 ? 8.047 -5.636 10.603 1.00 78.50 74 TYR A C 1
ATOM 590 O O . TYR A 1 74 ? 9.066 -6.079 11.142 1.00 78.50 74 TYR A O 1
ATOM 598 N N . ASP A 1 75 ? 7.734 -4.337 10.652 1.00 76.31 75 ASP A N 1
ATOM 599 C CA . ASP A 1 75 ? 8.417 -3.406 11.559 1.00 76.31 75 ASP A CA 1
ATOM 600 C C . ASP A 1 75 ? 7.916 -3.592 13.007 1.00 76.31 75 ASP A C 1
ATOM 602 O O . ASP A 1 75 ? 7.116 -4.468 13.285 1.00 76.31 75 ASP A O 1
ATOM 606 N N . ASN A 1 76 ? 8.408 -2.860 14.005 1.00 71.94 76 ASN A N 1
ATOM 607 C CA . ASN A 1 76 ? 7.897 -3.023 15.381 1.00 71.94 76 ASN A CA 1
ATOM 608 C C . ASN A 1 76 ? 6.658 -2.149 15.669 1.00 71.94 76 ASN A C 1
ATOM 610 O O . ASN A 1 76 ? 6.419 -1.779 16.821 1.00 71.94 76 ASN A O 1
ATOM 614 N N . GLY A 1 77 ? 5.884 -1.778 14.644 1.00 69.69 77 GLY A N 1
ATOM 615 C CA . GLY A 1 77 ? 4.696 -0.943 14.794 1.00 69.69 77 GLY A CA 1
ATOM 616 C C . GLY A 1 77 ? 3.556 -1.646 15.541 1.00 69.69 77 GLY A C 1
ATOM 617 O O . GLY A 1 77 ? 3.224 -2.811 15.332 1.00 69.69 77 GLY A O 1
ATOM 618 N N . THR A 1 78 ? 2.891 -0.922 16.435 1.00 67.25 78 THR A N 1
ATOM 619 C CA . THR A 1 78 ? 1.815 -1.477 17.275 1.00 67.25 78 THR A CA 1
ATOM 620 C C . THR A 1 78 ? 0.557 -1.854 16.486 1.00 67.25 78 THR A C 1
ATOM 622 O O . THR A 1 78 ? -0.244 -2.659 16.958 1.00 67.25 78 THR A O 1
ATOM 625 N N . HIS A 1 79 ? 0.393 -1.309 15.276 1.00 64.69 79 HIS A N 1
ATOM 626 C CA . HIS A 1 79 ? -0.796 -1.478 14.440 1.00 64.69 79 HIS A CA 1
ATOM 627 C C . HIS A 1 79 ? -0.956 -2.904 13.895 1.00 64.69 79 HIS A C 1
ATOM 629 O O . HIS A 1 79 ? -2.074 -3.413 13.866 1.00 64.69 79 HIS A O 1
ATOM 635 N N . PHE A 1 80 ? 0.140 -3.578 13.534 1.00 56.22 80 PHE A N 1
ATOM 636 C CA . PHE A 1 80 ? 0.092 -4.945 12.994 1.00 56.22 80 PHE A CA 1
ATOM 637 C C . PHE A 1 80 ? 0.620 -6.000 13.979 1.00 56.22 80 PHE A C 1
ATOM 639 O O . PHE A 1 80 ? 0.439 -7.196 13.766 1.00 56.22 80 PHE A O 1
ATOM 646 N N . ALA A 1 81 ? 1.161 -5.573 15.126 1.00 60.84 81 ALA A N 1
ATOM 647 C CA . ALA A 1 81 ? 1.390 -6.439 16.285 1.00 60.84 81 ALA A CA 1
ATOM 648 C C . ALA A 1 81 ? 0.084 -6.841 17.014 1.00 60.84 81 ALA A C 1
ATOM 650 O O . ALA A 1 81 ? 0.111 -7.626 17.963 1.00 60.84 81 ALA A O 1
ATOM 651 N N . GLY A 1 82 ? -1.067 -6.304 16.593 1.00 70.94 82 GLY A N 1
ATOM 652 C CA . GLY A 1 82 ? -2.370 -6.581 17.189 1.00 70.94 82 GLY A CA 1
ATOM 653 C C . GLY A 1 82 ? -2.840 -8.031 17.012 1.00 70.94 82 GLY A C 1
ATOM 654 O O . GLY A 1 82 ? -2.573 -8.687 16.004 1.00 70.94 82 GLY A O 1
ATOM 655 N N . LYS A 1 83 ? -3.626 -8.520 17.982 1.00 77.00 83 LYS A N 1
ATOM 656 C CA . LYS A 1 83 ? -4.185 -9.888 17.991 1.00 77.00 83 LYS A CA 1
ATOM 657 C C . LYS A 1 83 ? -4.982 -10.228 16.724 1.00 77.00 83 LYS A C 1
ATOM 659 O O . LYS A 1 83 ? -4.984 -11.380 16.315 1.00 77.00 83 LYS A O 1
ATOM 664 N N . VAL A 1 84 ? -5.631 -9.236 16.106 1.00 79.31 84 VAL A N 1
ATOM 665 C CA . VAL A 1 84 ? -6.461 -9.410 14.900 1.00 79.31 84 VAL A CA 1
ATOM 666 C C . VAL A 1 84 ? -5.626 -9.891 13.713 1.00 79.31 84 VAL A C 1
ATOM 668 O O . VAL A 1 84 ? -5.960 -10.907 13.111 1.00 79.31 84 VAL A O 1
ATOM 671 N N . PHE A 1 85 ? -4.508 -9.221 13.421 1.00 78.56 85 PHE A N 1
ATOM 672 C CA . PHE A 1 85 ? -3.643 -9.583 12.296 1.00 78.56 85 PHE A CA 1
ATOM 673 C C . PHE A 1 85 ? -2.994 -10.958 12.499 1.00 78.56 85 PHE A C 1
ATOM 675 O O . PHE A 1 85 ? -2.960 -11.778 11.588 1.00 78.56 85 PHE A O 1
ATOM 682 N N . GLN A 1 86 ? -2.558 -11.259 13.726 1.00 79.19 86 GLN A N 1
ATOM 683 C CA . GLN A 1 86 ? -2.012 -12.578 14.052 1.00 79.19 86 GLN A CA 1
ATOM 684 C C . GLN A 1 86 ? -3.048 -13.701 13.935 1.00 79.19 86 GLN A C 1
ATOM 686 O O . GLN A 1 86 ? -2.678 -14.837 13.650 1.00 79.19 86 GLN A O 1
ATOM 691 N N . SER A 1 87 ? -4.323 -13.426 14.223 1.00 83.25 87 SER A N 1
ATOM 692 C CA . SER A 1 87 ? -5.399 -14.400 14.022 1.00 83.25 87 SER A CA 1
ATOM 693 C C . SER A 1 87 ? -5.651 -14.642 12.534 1.00 83.25 87 SER A C 1
ATOM 695 O O . SER A 1 87 ? -5.723 -15.798 12.139 1.00 83.25 87 SER A O 1
ATOM 697 N N . LEU A 1 88 ? -5.677 -13.585 11.714 1.00 82.75 88 LEU A N 1
ATOM 698 C CA . LEU A 1 88 ? -5.813 -13.692 10.257 1.00 82.75 88 LEU A CA 1
ATOM 699 C C . LEU A 1 88 ? -4.653 -14.490 9.635 1.00 82.75 88 LEU A C 1
ATOM 701 O O . LEU A 1 88 ? -4.863 -15.415 8.859 1.00 82.75 88 LEU A O 1
ATOM 705 N N . ALA A 1 89 ? -3.413 -14.199 10.030 1.00 83.19 89 ALA A N 1
ATOM 706 C CA . ALA A 1 89 ? -2.247 -14.938 9.547 1.00 83.19 89 ALA A CA 1
ATOM 707 C C . ALA A 1 89 ? -2.299 -16.432 9.923 1.00 83.19 89 ALA A C 1
ATOM 709 O O . ALA A 1 89 ? -1.909 -17.282 9.126 1.00 83.19 89 ALA A O 1
ATOM 710 N N . ARG A 1 90 ? -2.813 -16.762 11.118 1.00 84.31 90 ARG A N 1
ATOM 711 C CA . ARG A 1 90 ? -3.026 -18.153 11.554 1.00 84.31 90 ARG A CA 1
ATOM 712 C C . ARG A 1 90 ? -4.134 -18.847 10.766 1.00 84.31 90 ARG A C 1
ATOM 714 O O . ARG A 1 90 ? -3.964 -20.006 10.408 1.00 84.31 90 ARG A O 1
ATOM 721 N N . GLU A 1 91 ? -5.227 -18.146 10.484 1.00 86.88 91 GLU A N 1
ATOM 722 C CA . GLU A 1 91 ? -6.341 -18.640 9.666 1.00 86.88 91 GLU A CA 1
ATOM 723 C C . GLU A 1 91 ? -5.874 -19.031 8.259 1.00 86.88 91 GLU A C 1
ATOM 725 O O . GLU A 1 91 ? -6.181 -20.122 7.784 1.00 86.88 91 GLU A O 1
ATOM 730 N N . HIS A 1 92 ? -5.024 -18.205 7.648 1.00 83.81 92 HIS A N 1
ATOM 731 C CA . HIS A 1 92 ? -4.421 -18.489 6.344 1.00 83.81 92 HIS A CA 1
ATOM 732 C C . HIS A 1 92 ? -3.148 -19.348 6.408 1.00 83.81 92 HIS A C 1
ATOM 734 O O . HIS A 1 92 ? -2.482 -19.518 5.392 1.00 83.81 92 HIS A O 1
ATOM 740 N N . GLN A 1 93 ? -2.799 -19.907 7.572 1.00 87.25 93 GLN A N 1
ATOM 741 C CA . GLN A 1 93 ? -1.650 -20.808 7.744 1.00 87.25 93 GLN A CA 1
ATOM 742 C C . GLN A 1 93 ? -0.299 -20.199 7.317 1.00 87.25 93 GLN A C 1
ATOM 744 O O . GLN A 1 93 ? 0.601 -20.902 6.850 1.00 87.25 93 GLN A O 1
ATOM 749 N N . VAL A 1 94 ? -0.122 -18.889 7.510 1.00 86.00 94 VAL A N 1
ATOM 750 C CA . VAL A 1 94 ? 1.172 -18.223 7.311 1.00 86.00 94 VAL A CA 1
ATOM 751 C C . VAL A 1 94 ? 2.181 -18.829 8.284 1.00 86.00 94 VAL A C 1
ATOM 753 O O . VAL A 1 94 ? 1.987 -18.799 9.500 1.00 86.00 94 VAL A O 1
ATOM 756 N N . GLN A 1 95 ? 3.275 -19.380 7.757 1.00 83.62 95 GLN A N 1
ATOM 757 C CA . GLN A 1 95 ? 4.182 -20.214 8.548 1.00 83.62 95 GLN A CA 1
ATOM 758 C C . GLN A 1 95 ? 4.968 -19.405 9.581 1.00 83.62 95 GLN A C 1
ATOM 760 O O . GLN A 1 95 ? 5.261 -19.911 10.666 1.00 83.62 95 GLN A O 1
ATOM 765 N N . LYS A 1 96 ? 5.370 -18.172 9.240 1.00 83.75 96 LYS A N 1
ATOM 766 C CA . LYS A 1 96 ? 6.229 -17.339 10.095 1.00 83.75 96 LYS A CA 1
ATOM 767 C C . LYS A 1 96 ? 5.911 -15.852 9.961 1.00 83.75 96 LYS A C 1
ATOM 769 O O . LYS A 1 96 ? 5.760 -15.336 8.859 1.00 83.75 96 LYS A O 1
ATOM 774 N N . ILE A 1 97 ? 5.902 -15.150 11.091 1.00 83.94 97 ILE A N 1
ATOM 775 C CA . ILE A 1 97 ? 5.924 -13.684 11.145 1.00 83.94 97 ILE A CA 1
ATOM 776 C C . ILE A 1 97 ? 7.233 -13.276 11.818 1.00 83.94 97 ILE A C 1
ATOM 778 O O . ILE A 1 97 ? 7.511 -13.698 12.941 1.00 83.94 97 ILE A O 1
ATOM 782 N N . TRP A 1 98 ? 8.042 -12.481 11.126 1.00 84.25 98 TRP A N 1
ATOM 783 C CA . TRP A 1 98 ? 9.300 -11.946 11.631 1.00 84.25 98 TRP A CA 1
ATOM 784 C C . TRP A 1 98 ? 9.166 -10.460 11.916 1.00 84.25 98 TRP A C 1
ATOM 786 O O . TRP A 1 98 ? 8.638 -9.705 11.104 1.00 84.25 98 TRP A O 1
ATOM 796 N N . PHE A 1 99 ? 9.685 -10.044 13.065 1.00 80.38 99 PHE A N 1
ATOM 797 C CA . PHE A 1 99 ? 9.765 -8.642 13.445 1.00 80.38 99 PHE A CA 1
ATOM 798 C C . PHE A 1 99 ? 11.192 -8.155 13.221 1.00 80.38 99 PHE A C 1
ATOM 800 O O . PHE A 1 99 ? 12.148 -8.804 13.652 1.00 80.38 99 PHE A O 1
ATOM 807 N N . ASN A 1 100 ? 11.337 -7.014 12.552 1.00 76.69 100 ASN A N 1
ATOM 808 C CA . ASN A 1 100 ? 12.635 -6.386 12.354 1.00 76.69 100 ASN A CA 1
ATOM 809 C C . ASN A 1 100 ? 13.291 -6.083 13.705 1.00 76.69 100 ASN A C 1
ATOM 811 O O . ASN A 1 100 ? 12.635 -5.642 14.653 1.00 76.69 100 ASN A O 1
ATOM 815 N N . ALA A 1 101 ? 14.603 -6.297 13.796 1.00 74.12 101 ALA A N 1
ATOM 816 C CA . ALA A 1 101 ? 15.352 -5.935 14.989 1.00 74.12 101 ALA A CA 1
ATOM 817 C C . ALA A 1 101 ? 15.240 -4.421 15.244 1.00 74.12 101 ALA A C 1
ATOM 819 O O . ALA A 1 101 ? 15.295 -3.603 14.320 1.00 74.12 101 ALA A O 1
ATOM 820 N N . ARG A 1 102 ? 15.065 -4.034 16.514 1.00 67.44 102 ARG A N 1
ATOM 821 C CA . ARG A 1 102 ? 15.021 -2.615 16.892 1.00 67.44 102 ARG A CA 1
ATOM 822 C C . ARG A 1 102 ? 16.342 -1.950 16.507 1.00 67.44 102 ARG A C 1
ATOM 824 O O . ARG A 1 102 ? 17.402 -2.520 16.741 1.00 67.44 102 ARG A O 1
ATOM 831 N N . TYR A 1 103 ? 16.260 -0.747 15.941 1.00 61.31 103 TYR A N 1
ATOM 832 C CA . TYR A 1 103 ? 17.420 0.049 15.520 1.00 61.31 103 TYR A CA 1
ATOM 833 C C . TYR A 1 103 ? 18.301 -0.606 14.437 1.00 61.31 103 TYR A C 1
ATOM 835 O O . TYR A 1 103 ? 19.460 -0.229 14.288 1.00 61.31 103 TYR A O 1
ATOM 843 N N . HIS A 1 104 ? 17.760 -1.549 13.651 1.00 63.25 104 HIS A N 1
ATOM 844 C CA . HIS A 1 104 ? 18.470 -2.172 12.529 1.00 63.25 104 HIS A CA 1
ATOM 845 C C . HIS A 1 104 ? 17.763 -1.902 11.181 1.00 63.25 104 HIS A C 1
ATOM 847 O O . HIS A 1 104 ? 17.072 -2.774 10.650 1.00 63.25 104 HIS A O 1
ATOM 853 N N . PRO A 1 105 ? 17.914 -0.691 10.607 1.00 55.06 105 PRO A N 1
ATOM 854 C CA . PRO A 1 105 ? 17.188 -0.259 9.402 1.00 55.06 105 PRO A CA 1
ATOM 855 C C . PRO A 1 105 ? 17.590 -1.014 8.120 1.00 55.06 105 PRO A C 1
ATOM 857 O O . PRO A 1 105 ? 16.920 -0.908 7.098 1.00 55.06 105 PRO A O 1
ATOM 860 N N . GLN A 1 106 ? 18.660 -1.815 8.157 1.00 56.84 106 GLN A N 1
ATOM 861 C CA . GLN A 1 106 ? 19.176 -2.538 6.988 1.00 56.84 106 GLN A CA 1
ATOM 862 C C . GLN A 1 106 ? 18.218 -3.620 6.454 1.00 56.84 106 GLN A C 1
ATOM 864 O O . GLN A 1 106 ? 18.308 -3.980 5.283 1.00 56.84 106 GLN A O 1
ATOM 869 N N . CYS A 1 107 ? 17.266 -4.100 7.264 1.00 54.28 107 CYS A N 1
ATOM 870 C CA . CYS A 1 107 ? 16.292 -5.120 6.851 1.00 54.28 107 CYS A CA 1
ATOM 871 C C . CYS A 1 107 ? 15.094 -4.584 6.049 1.00 54.28 107 CYS A C 1
ATOM 873 O O . CYS A 1 107 ? 14.182 -5.353 5.745 1.00 54.28 107 CYS A O 1
ATOM 875 N N . ASN A 1 108 ? 15.040 -3.293 5.712 1.00 65.56 108 ASN A N 1
ATOM 876 C CA . ASN A 1 108 ? 13.791 -2.695 5.258 1.00 65.56 108 ASN A CA 1
ATOM 877 C C . ASN A 1 108 ? 13.742 -2.418 3.742 1.00 65.56 108 ASN A C 1
ATOM 879 O O . ASN A 1 108 ? 13.696 -1.277 3.284 1.00 65.56 108 ASN A O 1
ATOM 883 N N . SER A 1 109 ? 13.698 -3.480 2.929 1.00 73.94 109 SER A N 1
ATOM 884 C CA . SER A 1 109 ? 13.347 -3.370 1.497 1.00 73.94 109 SER A CA 1
ATOM 885 C C . SER A 1 109 ? 12.001 -2.651 1.286 1.00 73.94 109 SER A C 1
ATOM 887 O O . SER A 1 109 ? 11.815 -1.933 0.295 1.00 73.94 109 SER A O 1
ATOM 889 N N . THR A 1 110 ? 11.093 -2.768 2.258 1.00 78.38 110 THR A N 1
ATOM 890 C CA . THR A 1 110 ? 9.823 -2.040 2.303 1.00 78.38 110 THR A CA 1
ATOM 891 C C . THR A 1 110 ? 10.032 -0.532 2.463 1.00 78.38 110 THR A C 1
ATOM 893 O O . THR A 1 110 ? 9.382 0.226 1.755 1.00 78.38 110 THR A O 1
ATOM 896 N N . GLU A 1 111 ? 10.971 -0.058 3.289 1.00 82.12 111 GLU A N 1
ATOM 897 C CA . GLU A 1 111 ? 11.300 1.375 3.421 1.00 82.12 111 GLU A CA 1
ATOM 898 C C . GLU A 1 111 ? 11.765 1.964 2.095 1.00 82.12 111 GLU A C 1
ATOM 900 O O . GLU A 1 111 ? 11.291 3.027 1.696 1.00 82.12 111 GLU A O 1
ATOM 905 N N . ARG A 1 112 ? 12.644 1.260 1.372 1.00 83.88 112 ARG A N 1
ATOM 906 C CA . ARG A 1 112 ? 13.098 1.717 0.052 1.00 83.88 112 ARG A CA 1
ATOM 907 C C . ARG A 1 112 ? 11.931 1.838 -0.922 1.00 83.88 112 ARG A C 1
ATOM 909 O O . ARG A 1 112 ? 11.819 2.835 -1.630 1.00 83.88 112 ARG A O 1
ATOM 916 N N . THR A 1 113 ? 11.040 0.852 -0.915 1.00 85.88 113 THR A N 1
ATOM 917 C CA . THR A 1 113 ? 9.823 0.877 -1.733 1.00 85.88 113 THR A CA 1
ATOM 918 C C . THR A 1 113 ? 8.902 2.029 -1.322 1.00 85.88 113 THR A C 1
ATOM 920 O O . THR A 1 113 ? 8.438 2.777 -2.178 1.00 85.88 113 THR A O 1
ATOM 923 N N . ASN A 1 114 ? 8.708 2.254 -0.022 1.00 87.25 114 ASN A N 1
ATOM 924 C CA . ASN A 1 114 ? 7.891 3.342 0.516 1.00 87.25 114 ASN A CA 1
ATOM 925 C C . ASN A 1 114 ? 8.461 4.725 0.169 1.00 87.25 114 ASN A C 1
ATOM 927 O O . ASN A 1 114 ? 7.700 5.645 -0.129 1.00 87.25 114 ASN A O 1
ATOM 931 N N . LEU A 1 115 ? 9.788 4.881 0.152 1.00 88.75 115 LEU A N 1
ATOM 932 C CA . LEU A 1 115 ? 10.451 6.103 -0.309 1.00 88.75 115 LEU A CA 1
ATOM 933 C C . LEU A 1 115 ? 10.175 6.365 -1.791 1.00 88.75 115 LEU A C 1
ATOM 935 O O . LEU A 1 115 ? 9.870 7.504 -2.160 1.00 88.75 115 LEU A O 1
ATOM 939 N N . THR A 1 116 ? 10.235 5.328 -2.629 1.00 90.00 116 THR A N 1
ATOM 940 C CA . THR A 1 116 ? 9.874 5.424 -4.049 1.00 90.00 116 THR A CA 1
ATOM 941 C C . THR A 1 116 ? 8.412 5.819 -4.207 1.00 90.00 116 THR A C 1
ATOM 943 O O . THR A 1 116 ? 8.124 6.798 -4.891 1.00 90.00 116 THR A O 1
ATOM 946 N N . VAL A 1 117 ? 7.496 5.141 -3.511 1.00 90.25 117 VAL A N 1
ATOM 947 C CA . VAL A 1 117 ? 6.059 5.459 -3.520 1.00 90.25 117 VAL A CA 1
ATOM 948 C C . VAL A 1 117 ? 5.827 6.911 -3.104 1.00 90.25 117 VAL A C 1
ATOM 950 O O . VAL A 1 117 ? 5.180 7.660 -3.829 1.00 90.25 117 VAL A O 1
ATOM 953 N N . GLY A 1 118 ? 6.419 7.351 -1.992 1.00 90.75 118 GLY A N 1
ATOM 954 C CA . GLY A 1 118 ? 6.311 8.731 -1.522 1.00 90.75 118 GLY A CA 1
ATOM 955 C C . GLY A 1 118 ? 6.875 9.749 -2.515 1.00 90.75 118 GLY A C 1
ATOM 956 O O . GLY A 1 118 ? 6.328 10.840 -2.655 1.00 90.75 118 GLY A O 1
ATOM 957 N N . THR A 1 119 ? 7.947 9.403 -3.228 1.00 91.81 119 THR A N 1
ATOM 958 C CA . THR A 1 119 ? 8.534 10.257 -4.271 1.00 91.81 119 THR A CA 1
ATOM 959 C C . THR A 1 119 ? 7.611 10.376 -5.473 1.00 91.81 119 THR A C 1
ATOM 961 O O . THR A 1 119 ? 7.312 11.491 -5.887 1.00 91.81 119 THR A O 1
ATOM 964 N N . VAL A 1 120 ? 7.090 9.258 -5.981 1.00 91.12 120 VAL A N 1
ATOM 965 C CA . VAL A 1 120 ? 6.144 9.263 -7.105 1.00 91.12 120 VAL A CA 1
ATOM 966 C C . VAL A 1 120 ? 4.876 10.029 -6.737 1.00 91.12 120 VAL A C 1
ATOM 968 O O . VAL A 1 120 ? 4.432 10.863 -7.519 1.00 91.12 120 VAL A O 1
ATOM 971 N N . ILE A 1 121 ? 4.349 9.831 -5.524 1.00 91.00 121 ILE A N 1
ATOM 972 C CA . ILE A 1 121 ? 3.216 10.597 -4.989 1.00 91.00 121 ILE A CA 1
ATOM 973 C C . ILE A 1 121 ? 3.516 12.101 -5.045 1.00 91.00 121 ILE A C 1
ATOM 975 O O . ILE A 1 121 ? 2.745 12.853 -5.634 1.00 91.00 121 ILE A O 1
ATOM 979 N N . ARG A 1 122 ? 4.654 12.550 -4.497 1.00 89.62 122 ARG A N 1
ATOM 980 C CA . ARG A 1 122 ? 5.036 13.975 -4.499 1.00 89.62 122 ARG A CA 1
ATOM 981 C C . ARG A 1 122 ? 5.213 14.556 -5.902 1.00 89.62 122 ARG A C 1
ATOM 983 O O . ARG A 1 122 ? 4.898 15.721 -6.105 1.00 89.62 122 ARG A O 1
ATOM 990 N N . CYS A 1 123 ? 5.734 13.777 -6.845 1.00 89.75 123 CYS A N 1
ATOM 991 C CA . CYS A 1 123 ? 5.958 14.236 -8.215 1.00 89.75 123 CYS A CA 1
ATOM 992 C C . CYS A 1 123 ? 4.670 14.269 -9.046 1.00 89.75 123 CYS A C 1
ATOM 994 O O . CYS A 1 123 ? 4.519 15.131 -9.907 1.00 89.75 123 CYS A O 1
ATOM 996 N N . TYR A 1 124 ? 3.766 13.315 -8.822 1.00 88.50 124 TYR A N 1
ATOM 997 C CA . TYR A 1 124 ? 2.575 13.132 -9.647 1.00 88.50 124 TYR A CA 1
ATOM 998 C C . TYR A 1 124 ? 1.390 13.977 -9.170 1.00 88.50 124 TYR A C 1
ATOM 1000 O O . TYR A 1 124 ? 0.616 14.493 -9.978 1.00 88.50 124 TYR A O 1
ATOM 1008 N N . ILE A 1 125 ? 1.239 14.135 -7.855 1.00 89.25 125 ILE A N 1
ATOM 1009 C CA . ILE A 1 125 ? 0.067 14.774 -7.264 1.00 89.25 125 ILE A CA 1
ATOM 1010 C C . ILE A 1 125 ? 0.270 16.284 -7.177 1.00 89.25 125 ILE A C 1
ATOM 1012 O O . ILE A 1 125 ? 1.161 16.777 -6.494 1.00 89.25 125 ILE A O 1
ATOM 1016 N N . LYS A 1 126 ? -0.626 17.027 -7.830 1.00 84.38 126 LYS A N 1
ATOM 1017 C CA . LYS A 1 126 ? -0.652 18.499 -7.790 1.00 84.38 126 LYS A CA 1
ATOM 1018 C C . LYS A 1 126 ? -1.317 19.048 -6.526 1.00 84.38 126 LYS A C 1
ATOM 1020 O O . LYS A 1 126 ? -0.984 20.138 -6.077 1.00 84.38 126 LYS A O 1
ATOM 1025 N N . SER A 1 127 ? -2.265 18.300 -5.959 1.00 86.38 127 SER A N 1
ATOM 1026 C CA . SER A 1 127 ? -3.017 18.669 -4.760 1.00 86.38 127 SER A CA 1
ATOM 1027 C C . SER A 1 127 ? -2.969 17.541 -3.741 1.00 86.38 127 SER A C 1
ATOM 1029 O O . SER A 1 127 ? -3.498 16.458 -3.979 1.00 86.38 127 SER A O 1
ATOM 1031 N N . HIS A 1 128 ? -2.408 17.806 -2.558 1.00 80.94 128 HIS A N 1
ATOM 1032 C CA . HIS A 1 128 ? -2.304 16.826 -1.468 1.00 80.94 128 HIS A CA 1
ATOM 1033 C C . HIS A 1 128 ? -3.644 16.218 -1.025 1.00 80.94 128 HIS A C 1
ATOM 1035 O O . HIS A 1 128 ? -3.641 15.247 -0.279 1.00 80.94 128 HIS A O 1
ATOM 1041 N N . ARG A 1 129 ? -4.785 16.775 -1.445 1.00 83.31 129 ARG A N 1
ATOM 1042 C CA . ARG A 1 129 ? -6.121 16.261 -1.116 1.00 83.31 129 ARG A CA 1
ATOM 1043 C C . ARG A 1 129 ? -6.604 15.135 -2.028 1.00 83.31 129 ARG A C 1
ATOM 1045 O O . ARG A 1 129 ? -7.634 14.555 -1.723 1.00 83.31 129 ARG A O 1
ATOM 1052 N N . GLU A 1 130 ? -5.900 14.859 -3.123 1.00 82.00 130 GLU A N 1
ATOM 1053 C CA . GLU A 1 130 ? -6.345 13.918 -4.165 1.00 82.00 130 GLU A CA 1
ATOM 1054 C C . GLU A 1 130 ? -5.421 12.708 -4.307 1.00 82.00 130 GLU A C 1
ATOM 1056 O O . GLU A 1 130 ? -5.543 11.924 -5.247 1.00 82.00 130 GLU A O 1
ATOM 1061 N N . TRP A 1 131 ? -4.464 12.567 -3.389 1.00 84.19 131 TRP A N 1
ATOM 1062 C CA . TRP A 1 131 ? -3.434 11.541 -3.477 1.00 84.19 131 TRP A CA 1
ATOM 1063 C C . TRP A 1 131 ? -4.004 10.123 -3.507 1.00 84.19 131 TRP A C 1
ATOM 1065 O O . TRP A 1 131 ? -3.473 9.262 -4.201 1.00 84.19 131 TRP A O 1
ATOM 1075 N N . ASP A 1 132 ? -5.095 9.907 -2.777 1.00 85.00 132 ASP A N 1
ATOM 1076 C CA . ASP A 1 132 ? -5.805 8.645 -2.625 1.00 85.00 132 ASP A CA 1
ATOM 1077 C C . ASP A 1 132 ? -6.457 8.190 -3.935 1.00 85.00 132 ASP A C 1
ATOM 1079 O O . ASP A 1 132 ? -6.401 7.008 -4.273 1.00 85.00 132 ASP A O 1
ATOM 1083 N N . ARG A 1 133 ? -6.999 9.125 -4.724 1.00 85.38 133 ARG A N 1
ATOM 1084 C CA . ARG A 1 133 ? -7.613 8.813 -6.026 1.00 85.38 133 ARG A CA 1
ATOM 1085 C C . ARG A 1 133 ? -6.593 8.406 -7.079 1.00 85.38 133 ARG A C 1
ATOM 1087 O O . ARG A 1 133 ? -6.902 7.638 -7.987 1.00 85.38 133 ARG A O 1
ATOM 1094 N N . GLU A 1 134 ? -5.377 8.919 -6.950 1.00 85.56 134 GLU A N 1
ATOM 1095 C CA . GLU A 1 134 ? -4.290 8.666 -7.890 1.00 85.56 134 GLU A CA 1
ATOM 1096 C C . GLU A 1 134 ? -3.470 7.416 -7.533 1.00 85.56 134 GLU A C 1
ATOM 1098 O O . GLU A 1 134 ? -2.658 6.962 -8.342 1.00 85.56 134 GLU A O 1
ATOM 1103 N N . LEU A 1 135 ? -3.714 6.799 -6.368 1.00 86.75 135 LEU A N 1
ATOM 1104 C CA . LEU A 1 135 ? -2.977 5.617 -5.907 1.00 86.75 135 LEU A CA 1
ATOM 1105 C C . LEU A 1 135 ? -3.008 4.459 -6.899 1.00 86.75 135 LEU A C 1
ATOM 1107 O O . LEU A 1 135 ? -1.974 3.835 -7.118 1.00 86.75 135 LEU A O 1
ATOM 1111 N N . ALA A 1 136 ? -4.154 4.184 -7.526 1.00 86.69 136 ALA A N 1
ATOM 1112 C CA . ALA A 1 136 ? -4.262 3.093 -8.494 1.00 86.69 136 ALA A CA 1
ATOM 1113 C C . ALA A 1 136 ? -3.336 3.315 -9.704 1.00 86.69 136 ALA A C 1
ATOM 1115 O O . ALA A 1 136 ? -2.631 2.396 -10.128 1.00 86.69 136 ALA A O 1
ATOM 1116 N N . LYS A 1 137 ? -3.268 4.554 -10.212 1.00 87.31 137 LYS A N 1
ATOM 1117 C CA . LYS A 1 137 ? -2.384 4.922 -11.329 1.00 87.31 137 LYS A CA 1
ATOM 1118 C C . LYS A 1 137 ? -0.916 4.864 -10.913 1.00 87.31 137 LYS A C 1
ATOM 1120 O O . LYS A 1 137 ? -0.088 4.344 -11.656 1.00 87.31 137 LYS A O 1
ATOM 1125 N N . ILE A 1 138 ? -0.602 5.344 -9.710 1.00 90.31 138 ILE A N 1
ATOM 1126 C CA . ILE A 1 138 ? 0.750 5.301 -9.138 1.00 90.31 138 ILE A CA 1
ATOM 1127 C C . ILE A 1 138 ? 1.216 3.853 -8.950 1.00 90.31 138 ILE A C 1
ATOM 1129 O O . ILE A 1 138 ? 2.324 3.507 -9.354 1.00 90.31 138 ILE A O 1
ATOM 1133 N N . GLN A 1 139 ? 0.366 2.989 -8.393 1.00 89.88 139 GLN A N 1
ATOM 1134 C CA . GLN A 1 139 ? 0.646 1.566 -8.223 1.00 89.88 139 GLN A CA 1
ATOM 1135 C C . GLN A 1 139 ? 0.904 0.891 -9.572 1.00 89.88 139 GLN A C 1
ATOM 1137 O O . GLN A 1 139 ? 1.881 0.155 -9.707 1.00 89.88 139 GLN A O 1
ATOM 1142 N N . GLN A 1 140 ? 0.061 1.152 -10.576 1.00 88.50 140 GLN A N 1
ATOM 1143 C CA . GLN A 1 140 ? 0.263 0.619 -11.921 1.00 88.50 140 GLN A CA 1
ATOM 1144 C C . GLN A 1 140 ? 1.600 1.088 -12.500 1.00 88.50 140 GLN A C 1
ATOM 1146 O O . GLN A 1 140 ? 2.388 0.251 -12.933 1.00 88.50 140 GLN A O 1
ATOM 1151 N N . ALA A 1 141 ? 1.897 2.389 -12.429 1.00 90.62 141 ALA A N 1
ATOM 1152 C CA . ALA A 1 141 ? 3.144 2.956 -12.930 1.00 90.62 141 ALA A CA 1
ATOM 1153 C C . ALA A 1 141 ? 4.377 2.300 -12.287 1.00 90.62 141 ALA A C 1
ATOM 1155 O O . ALA A 1 141 ? 5.279 1.871 -13.005 1.00 90.62 141 ALA A O 1
ATOM 1156 N N . ILE A 1 142 ? 4.390 2.151 -10.958 1.00 91.44 142 ILE A N 1
ATOM 1157 C CA . ILE A 1 142 ? 5.487 1.502 -10.221 1.00 91.44 142 ILE A CA 1
ATOM 1158 C C . ILE A 1 142 ? 5.616 0.023 -10.613 1.00 91.44 142 ILE A C 1
ATOM 1160 O O . ILE A 1 142 ? 6.721 -0.446 -10.879 1.00 91.44 142 ILE A O 1
ATOM 1164 N N . ASN A 1 143 ? 4.504 -0.710 -10.704 1.00 89.94 143 ASN A N 1
ATOM 1165 C CA . ASN A 1 143 ? 4.523 -2.138 -11.028 1.00 89.94 143 ASN A CA 1
ATOM 1166 C C . ASN A 1 143 ? 4.946 -2.425 -12.476 1.00 89.94 143 ASN A C 1
ATOM 1168 O O . ASN A 1 143 ? 5.502 -3.490 -12.746 1.00 89.94 143 ASN A O 1
ATOM 1172 N N . THR A 1 144 ? 4.696 -1.506 -13.412 1.00 90.25 144 THR A N 1
ATOM 1173 C CA . THR A 1 144 ? 5.083 -1.664 -14.824 1.00 90.25 144 THR A CA 1
ATOM 1174 C C . THR A 1 144 ? 6.431 -1.036 -15.169 1.00 90.25 144 THR A C 1
ATOM 1176 O O . THR A 1 144 ? 6.995 -1.362 -16.213 1.00 90.25 144 THR A O 1
ATOM 1179 N N . ALA A 1 145 ? 6.976 -0.172 -14.308 1.00 90.88 145 ALA A N 1
ATOM 1180 C CA . ALA A 1 145 ? 8.278 0.447 -14.518 1.00 90.88 145 ALA A CA 1
ATOM 1181 C C . ALA A 1 145 ? 9.409 -0.585 -14.421 1.00 90.88 145 ALA A C 1
ATOM 1183 O O . ALA A 1 145 ? 9.450 -1.424 -13.520 1.00 90.88 145 ALA A O 1
ATOM 1184 N N . ARG A 1 146 ? 10.353 -0.514 -15.361 1.00 90.06 146 ARG A N 1
ATOM 1185 C CA . ARG A 1 146 ? 11.550 -1.356 -15.372 1.00 90.06 146 ARG A CA 1
ATOM 1186 C C . ARG A 1 146 ? 12.513 -0.881 -14.286 1.00 90.06 146 ARG A C 1
ATOM 1188 O O . ARG A 1 146 ? 12.896 0.286 -14.280 1.00 90.06 146 ARG A O 1
ATOM 1195 N N . HIS A 1 147 ? 12.924 -1.778 -13.394 1.00 87.25 147 HIS A N 1
ATOM 1196 C CA . HIS A 1 147 ? 13.910 -1.451 -12.369 1.00 87.25 147 HIS A CA 1
ATOM 1197 C C . HIS A 1 147 ? 15.330 -1.580 -12.938 1.00 87.25 147 HIS A C 1
ATOM 1199 O O . HIS A 1 147 ? 15.636 -2.558 -13.619 1.00 87.25 147 HIS A O 1
ATOM 1205 N N . GLU A 1 148 ? 16.207 -0.613 -12.659 1.00 86.25 148 GLU A N 1
ATOM 1206 C CA . GLU A 1 148 ? 17.551 -0.534 -13.257 1.00 86.25 148 GLU A CA 1
ATOM 1207 C C . GLU A 1 148 ? 18.414 -1.759 -12.926 1.00 86.25 148 GLU A C 1
ATOM 1209 O O . GLU A 1 148 ? 19.016 -2.354 -13.812 1.00 86.25 148 GLU A O 1
ATOM 1214 N N . VAL A 1 149 ? 18.397 -2.183 -11.658 1.00 84.75 149 VAL A N 1
ATOM 1215 C CA . VAL A 1 149 ? 19.214 -3.306 -11.165 1.00 84.75 149 VAL A CA 1
ATOM 1216 C C . VAL A 1 149 ? 18.794 -4.651 -11.762 1.00 84.75 149 VAL A C 1
ATOM 1218 O O . VAL A 1 149 ? 19.645 -5.452 -12.129 1.00 84.75 149 VAL A O 1
ATOM 1221 N N . THR A 1 150 ? 17.489 -4.931 -11.830 1.00 85.44 150 THR A N 1
ATOM 1222 C CA . THR A 1 150 ? 16.993 -6.234 -12.304 1.00 85.44 150 THR A CA 1
ATOM 1223 C C . THR A 1 150 ? 16.801 -6.256 -13.813 1.00 85.44 150 THR A C 1
ATOM 1225 O O . THR A 1 150 ? 16.744 -7.327 -14.403 1.00 85.44 150 THR A O 1
ATOM 1228 N N . GLY A 1 151 ? 16.651 -5.092 -14.448 1.00 88.19 151 GLY A N 1
ATOM 1229 C CA . GLY A 1 151 ? 16.300 -4.985 -15.856 1.00 88.19 151 GLY A CA 1
ATOM 1230 C C . GLY A 1 151 ? 14.872 -5.435 -16.184 1.00 88.19 151 GLY A C 1
ATOM 1231 O O . GLY A 1 151 ? 14.529 -5.512 -17.364 1.00 88.19 151 GLY A O 1
ATOM 1232 N N . PHE A 1 152 ? 14.027 -5.690 -15.184 1.00 86.50 152 PHE A N 1
ATOM 1233 C CA . PHE A 1 152 ? 12.643 -6.140 -15.357 1.00 86.50 152 PHE A CA 1
ATOM 1234 C C . PHE A 1 152 ? 11.684 -5.303 -14.508 1.00 86.50 152 PHE A C 1
ATOM 1236 O O . PHE A 1 152 ? 12.094 -4.659 -13.539 1.00 86.50 152 PHE A O 1
ATOM 1243 N N . SER A 1 153 ? 10.402 -5.291 -14.877 1.00 89.38 153 SER A N 1
ATOM 1244 C CA . SER A 1 153 ? 9.359 -4.674 -14.054 1.00 89.38 153 SER A CA 1
ATOM 1245 C C . SER A 1 153 ? 8.836 -5.653 -12.996 1.00 89.38 153 SER A C 1
ATOM 1247 O O . SER A 1 153 ? 8.820 -6.863 -13.247 1.00 89.38 153 SER A O 1
ATOM 1249 N N . PRO A 1 154 ? 8.364 -5.172 -11.831 1.00 89.25 154 PRO A N 1
ATOM 1250 C CA . PRO A 1 154 ? 7.729 -6.030 -10.830 1.00 89.25 154 PRO A CA 1
ATOM 1251 C C . PRO A 1 154 ? 6.578 -6.874 -11.395 1.00 89.25 154 PRO A C 1
ATOM 1253 O O . PRO A 1 154 ? 6.461 -8.055 -11.080 1.00 89.25 154 PRO A O 1
ATOM 1256 N N . ALA A 1 155 ? 5.758 -6.303 -12.283 1.00 87.56 155 ALA A N 1
ATOM 1257 C CA . ALA A 1 155 ? 4.677 -7.029 -12.942 1.00 87.56 155 ALA A CA 1
ATOM 1258 C C . ALA A 1 155 ? 5.196 -8.176 -13.824 1.00 87.56 155 ALA A C 1
ATOM 1260 O O . ALA A 1 155 ? 4.608 -9.255 -13.817 1.00 87.56 155 ALA A O 1
ATOM 1261 N N . PHE A 1 156 ? 6.309 -7.978 -14.537 1.00 84.69 156 PHE A N 1
ATOM 1262 C CA . PHE A 1 156 ? 6.929 -9.050 -15.313 1.00 84.69 156 PHE A CA 1
ATOM 1263 C C . PHE A 1 156 ? 7.457 -10.164 -14.405 1.00 84.69 156 PHE A C 1
ATOM 1265 O O . PHE A 1 156 ? 7.221 -11.333 -14.685 1.00 84.69 156 PHE A O 1
ATOM 1272 N N . LEU A 1 157 ? 8.110 -9.817 -13.294 1.00 87.12 157 LEU A N 1
ATOM 1273 C CA . LEU A 1 157 ? 8.627 -10.808 -12.344 1.00 87.12 157 LEU A CA 1
ATOM 1274 C C . LEU A 1 157 ? 7.510 -11.626 -11.678 1.00 87.12 157 LEU A C 1
ATOM 1276 O O . LEU A 1 157 ? 7.690 -12.816 -11.449 1.00 87.12 157 LEU A O 1
ATOM 1280 N N . ASN A 1 158 ? 6.354 -11.013 -11.410 1.00 85.00 158 ASN A N 1
ATOM 1281 C CA . ASN A 1 158 ? 5.221 -11.698 -10.783 1.00 85.00 158 ASN A CA 1
ATOM 1282 C C . ASN A 1 158 ? 4.367 -12.510 -11.769 1.00 85.00 158 ASN A C 1
ATOM 1284 O O . ASN A 1 158 ? 3.848 -13.558 -11.401 1.00 85.00 158 ASN A O 1
ATOM 1288 N N . PHE A 1 159 ? 4.183 -12.031 -13.003 1.00 82.69 159 PHE A N 1
ATOM 1289 C CA . PHE A 1 159 ? 3.233 -12.624 -13.958 1.00 82.69 159 PHE A CA 1
ATOM 1290 C C . PHE A 1 159 ? 3.883 -13.244 -15.198 1.00 82.69 159 PHE A C 1
ATOM 1292 O O . PHE A 1 159 ? 3.164 -13.725 -16.073 1.00 82.69 159 PHE A O 1
ATOM 1299 N N . ALA A 1 160 ? 5.211 -13.182 -15.313 1.00 82.19 160 ALA A N 1
ATOM 1300 C CA . ALA A 1 160 ? 5.981 -13.614 -16.482 1.00 82.19 160 ALA A CA 1
ATOM 1301 C C . ALA A 1 160 ? 5.498 -13.003 -17.817 1.00 82.19 160 ALA A C 1
ATOM 1303 O O . ALA A 1 160 ? 5.690 -13.582 -18.885 1.00 82.19 160 ALA A O 1
ATOM 1304 N N . ARG A 1 161 ? 4.857 -11.825 -17.773 1.00 81.00 161 ARG A N 1
ATOM 1305 C CA . ARG A 1 161 ? 4.336 -11.117 -18.952 1.00 81.00 161 ARG A CA 1
ATOM 1306 C C . ARG A 1 161 ? 4.488 -9.609 -18.824 1.00 81.00 161 ARG A C 1
ATOM 1308 O O . ARG A 1 161 ? 4.380 -9.049 -17.733 1.00 81.00 161 ARG A O 1
ATOM 1315 N N . HIS A 1 162 ? 4.685 -8.942 -19.956 1.00 80.75 162 HIS A N 1
ATOM 1316 C CA . HIS A 1 162 ? 4.626 -7.486 -20.017 1.00 80.75 162 HIS A CA 1
ATOM 1317 C C . HIS A 1 162 ? 3.167 -7.034 -19.983 1.00 80.75 162 HIS A C 1
ATOM 1319 O O . HIS A 1 162 ? 2.361 -7.473 -20.798 1.00 80.75 162 HIS A O 1
ATOM 1325 N N . VAL A 1 163 ? 2.828 -6.170 -19.026 1.00 81.56 163 VAL A N 1
ATOM 1326 C CA . VAL A 1 163 ? 1.495 -5.566 -18.956 1.00 81.56 163 VAL A CA 1
ATOM 1327 C C . VAL A 1 163 ? 1.409 -4.471 -20.024 1.00 81.56 163 VAL A C 1
ATOM 1329 O O . VAL A 1 163 ? 2.234 -3.553 -19.992 1.00 81.56 163 VAL A O 1
ATOM 1332 N N . PRO A 1 164 ? 0.440 -4.535 -20.952 1.00 80.56 164 PRO A N 1
ATOM 1333 C CA . PRO A 1 164 ? 0.235 -3.495 -21.952 1.00 80.56 164 PRO A CA 1
ATOM 1334 C C . PRO A 1 164 ? -0.164 -2.189 -21.261 1.00 80.56 164 PRO A C 1
ATOM 1336 O O . PRO A 1 164 ? -1.168 -2.133 -20.555 1.00 80.56 164 PRO A O 1
ATOM 1339 N N . VAL A 1 165 ? 0.639 -1.140 -21.437 1.00 77.31 165 VAL A N 1
ATOM 1340 C CA . VAL A 1 165 ? 0.379 0.199 -20.865 1.00 77.31 165 VAL A CA 1
ATOM 1341 C C . VAL A 1 165 ? -0.169 1.190 -21.894 1.00 77.31 165 VAL A C 1
ATOM 1343 O O . VAL A 1 165 ? -0.585 2.287 -21.537 1.00 77.31 165 VAL A O 1
ATOM 1346 N N . SER A 1 166 ? -0.161 0.816 -23.174 1.00 79.06 166 SER A N 1
ATOM 1347 C CA . SER A 1 166 ? -0.681 1.612 -24.286 1.00 79.06 166 SER A CA 1
ATOM 1348 C C . SER A 1 166 ? -0.990 0.714 -25.480 1.00 79.06 166 SER A C 1
ATOM 1350 O O . SER A 1 166 ? -0.303 -0.296 -25.650 1.00 79.06 166 SER A O 1
ATOM 1352 N N . ASP A 1 167 ? -1.895 1.144 -26.359 1.00 76.25 167 ASP A N 1
ATOM 1353 C CA . ASP A 1 167 ? -2.260 0.420 -27.591 1.00 76.25 167 ASP A CA 1
ATOM 1354 C C . ASP A 1 167 ? -1.081 0.103 -28.510 1.00 76.25 167 ASP A C 1
ATOM 1356 O O . ASP A 1 167 ? -1.104 -0.900 -29.215 1.00 76.25 167 ASP A O 1
ATOM 1360 N N . LYS A 1 168 ? 0.013 0.872 -28.422 1.00 74.19 168 LYS A N 1
ATOM 1361 C CA . LYS A 1 168 ? 1.267 0.583 -29.139 1.00 74.19 168 LYS A CA 1
ATOM 1362 C C . LYS A 1 168 ? 1.801 -0.833 -28.896 1.00 74.19 168 LYS A C 1
ATOM 1364 O O . LYS A 1 168 ? 2.586 -1.323 -29.697 1.00 74.19 168 LYS A O 1
ATOM 1369 N N . TYR A 1 169 ? 1.415 -1.472 -27.790 1.00 75.50 169 TYR A N 1
ATOM 1370 C CA . TYR A 1 169 ? 1.804 -2.843 -27.477 1.00 75.50 169 TYR A CA 1
ATOM 1371 C C . TYR A 1 169 ? 1.241 -3.869 -28.472 1.00 75.50 169 TYR A C 1
ATOM 1373 O O . TYR A 1 169 ? 1.912 -4.855 -28.758 1.00 75.50 169 TYR A O 1
ATOM 1381 N N . TYR A 1 170 ? 0.030 -3.651 -28.992 1.00 77.25 170 TYR A N 1
ATOM 1382 C CA . TYR A 1 170 ? -0.678 -4.639 -29.813 1.00 77.25 170 TYR A CA 1
ATOM 1383 C C . TYR A 1 170 ? -0.347 -4.552 -31.310 1.00 77.25 170 TYR A C 1
ATOM 1385 O O . TYR A 1 170 ? -0.757 -5.425 -32.068 1.00 77.25 170 TYR A O 1
ATOM 1393 N N . GLY A 1 171 ? 0.428 -3.545 -31.726 1.00 76.44 171 GLY A N 1
ATOM 1394 C CA . GLY A 1 171 ? 0.690 -3.269 -33.138 1.00 76.44 171 GLY A CA 1
ATOM 1395 C C . GLY A 1 171 ? -0.519 -2.662 -33.858 1.00 76.44 171 GLY A C 1
ATOM 1396 O O . GLY A 1 171 ? -1.566 -2.423 -33.257 1.00 76.44 171 GLY A O 1
ATOM 1397 N N . GLU A 1 172 ? -0.357 -2.367 -35.147 1.00 80.50 172 GLU A N 1
ATOM 1398 C CA . GLU A 1 172 ? -1.470 -1.939 -35.999 1.00 80.50 172 GLU A CA 1
ATOM 1399 C C . GLU A 1 172 ? -2.327 -3.158 -36.349 1.00 80.50 172 GLU A C 1
ATOM 1401 O O . GLU A 1 172 ? -1.815 -4.175 -36.821 1.00 80.50 172 GLU A O 1
ATOM 1406 N N . ILE A 1 173 ? -3.632 -3.066 -36.095 1.00 78.19 173 ILE A N 1
ATOM 1407 C CA . ILE A 1 173 ? -4.582 -4.091 -36.523 1.00 78.19 173 ILE A CA 1
ATOM 1408 C C . ILE A 1 173 ? -4.729 -3.935 -38.038 1.00 78.19 173 ILE A C 1
ATOM 1410 O O . ILE A 1 173 ? -5.219 -2.908 -38.502 1.00 78.19 173 ILE A O 1
ATOM 1414 N N . SER A 1 174 ? -4.269 -4.921 -38.812 1.00 74.88 174 SER A N 1
ATOM 1415 C CA . SER A 1 174 ? -4.522 -4.941 -40.251 1.00 74.88 174 SER A CA 1
ATOM 1416 C C . SER A 1 174 ? -5.968 -5.356 -40.501 1.00 74.88 174 SER A C 1
ATOM 1418 O O . SER A 1 174 ? -6.362 -6.454 -40.101 1.00 74.88 174 SER A O 1
ATOM 1420 N N . ASP A 1 175 ? -6.729 -4.511 -41.192 1.00 74.06 175 ASP A N 1
ATOM 1421 C CA . ASP A 1 175 ? -8.044 -4.865 -41.726 1.00 74.06 175 ASP A CA 1
ATOM 1422 C C . ASP A 1 175 ? -7.857 -5.867 -42.883 1.00 74.06 175 ASP A C 1
ATOM 1424 O O . ASP A 1 175 ? -7.782 -5.488 -44.053 1.00 74.06 175 ASP A O 1
ATOM 1428 N N . THR A 1 176 ? -7.686 -7.146 -42.546 1.00 56.75 176 THR A N 1
ATOM 1429 C CA . THR A 1 176 ? -7.812 -8.280 -43.484 1.00 56.75 176 THR A CA 1
ATOM 1430 C C . THR A 1 176 ? -9.214 -8.849 -43.463 1.00 56.75 176 THR A C 1
ATOM 1432 O O . THR A 1 176 ? -9.734 -9.053 -42.343 1.00 56.75 176 THR A O 1
#

Sequence (176 aa):
MVTKVSENANNFPQWKVEQGLLYQLIPSQSPLPSNSREWKVVVPKSQCVEVIRSNHDSPLSSHFVFGVPQFIIYDNGTHFAGKVFQSLAREHQVQKIWFNARYHPQCNSTERTNLTVGTVIRCYIKSHREWDRELAKIQQAINTARHEVTGFSPAFLNFARHVPVSDKYYGEISDT

Secondary structure (DSSP, 8-state):
-HHHHHH-GGG-TTEEEETTEEEEEEE---SS----EEEEE---TTTHHHHHHHHHSSTTSTTTTT---SEEEE-S-TTTSSHHHHHHHHHTT--EEEEPPTT-GGG-HHHHHHHHHHHHHHHH-SSTTSHHHHHHHHHHHHHHSPPTTTSS-HHHHHHSSPPP-SGGGS------

Radius of gyration: 22.01 Å; chains: 1; bounding box: 52×43×64 Å

Organism: Asbolus verrucosus (NCBI:txid1661398)

InterPro domains:
  IPR001584 Integrase, catalytic core [PS50994] (64-162)
  IPR012337 Ribonuclease H-like superfamily [SSF53098] (65-156)
  IPR036397 Ribonuclease H superfamily [G3DSA:3.30.420.10] (39-173)
  IPR052160 Gypsy Retrotransposon Integrase-like [PTHR47266] (31-166)

pLDDT: mean 78.52, std 11.29, range [44.38, 91.81]

Foldseek 3Di:
DLVCCVVCVVVQVQWDADPNWIWGWAQDLDPDPDSDTDTDTDADPVCVLVVCCVVQVPCPRPQNVQHQALEAEEEPDPPCVDPSNVVVCVVSPNPYYHYDDPPDCVPPPVVVVVVVLVVLLVVPDPDPSNSVVCSVVSVVCQQQDQDPVVRGGVVCVRPVDRDDPDPVVVPDDDPD